Protein AF-A0A3C1GS91-F1 (afdb_monomer)

Solvent-accessible surface area (backbone atoms only — not comparable to full-atom values): 4144 Å² total; per-residue (Å²): 138,90,81,80,84,85,70,88,78,77,70,75,79,72,59,65,45,78,46,76,49,73,46,85,103,46,96,57,68,50,74,50,72,47,72,52,45,66,51,53,56,60,55,65,76,48,97,63,56,70,71,54,49,51,54,53,54,68,72,72,111

Foldseek 3Di:
DDDDDPDPPPPPPQDWDKDKDDDPPDPDIDIDTDDDNVLVVVCVVDVDDPVVSVVVVVVVD

Nearest PDB structures (foldseek):
  8qma-assembly1_F  TM=1.944E-01  e=9.295E+00  Sinapis alba

pLDDT: mean 75.17, std 15.86, range [40.62, 92.0]

Mean predicted aligned error: 11.55 Å

Radius of gyration: 17.3 Å; Cα contacts (8 Å, |Δi|>4): 44; chains: 1; bounding box: 41×30×46 Å

Sequence (61 aa):
MQTDQLQPSDKASGNDVRQRFFIEDSPVRGDVVRLSRSYASTIAQKPYPEAIKRLLGEMLT

Structure (mmCIF, N/CA/C/O backbone):
data_AF-A0A3C1GS91-F1
#
_entry.id   AF-A0A3C1GS91-F1
#
loop_
_atom_site.group_PDB
_atom_site.id
_atom_site.type_symbol
_atom_site.label_atom_id
_atom_site.label_alt_id
_atom_site.label_comp_id
_atom_site.label_asym_id
_atom_site.label_entity_id
_atom_site.label_seq_id
_atom_site.pdbx_PDB_ins_code
_atom_site.Cartn_x
_atom_site.Cartn_y
_atom_site.Cartn_z
_atom_site.occupancy
_atom_site.B_iso_or_equiv
_atom_site.auth_seq_id
_atom_site.auth_comp_id
_atom_site.auth_asym_id
_atom_site.auth_atom_id
_atom_site.pdbx_PDB_model_num
ATOM 1 N N . MET A 1 1 ? -27.455 -20.304 -31.352 1.00 48.53 1 MET A N 1
ATOM 2 C CA . MET A 1 1 ? -26.064 -19.952 -31.699 1.00 48.53 1 MET A CA 1
ATOM 3 C C . MET A 1 1 ? -25.627 -18.867 -30.735 1.00 48.53 1 MET A C 1
ATOM 5 O O . MET A 1 1 ? -26.198 -17.787 -30.743 1.00 48.53 1 MET A O 1
ATOM 9 N N . GLN A 1 2 ? -24.755 -19.252 -29.811 1.00 46.12 2 GLN A N 1
ATOM 10 C CA . GLN A 1 2 ? -24.255 -18.498 -28.666 1.00 46.12 2 GLN A CA 1
ATOM 11 C C . GLN A 1 2 ? -23.162 -17.526 -29.136 1.00 46.12 2 GLN A C 1
ATOM 13 O O . GLN A 1 2 ? -22.235 -17.983 -29.796 1.00 46.12 2 GLN A O 1
ATOM 18 N N . THR A 1 3 ? -23.217 -16.245 -28.774 1.00 45.22 3 THR A N 1
ATOM 19 C CA . THR A 1 3 ? -22.041 -15.359 -28.844 1.00 45.22 3 THR A CA 1
ATOM 20 C C . THR A 1 3 ? -22.020 -14.433 -27.633 1.00 45.22 3 THR A C 1
ATOM 22 O O . THR A 1 3 ? -22.823 -13.510 -27.527 1.00 45.22 3 THR A O 1
ATOM 25 N N . ASP A 1 4 ? -21.125 -14.794 -26.714 1.00 43.66 4 ASP A N 1
ATOM 26 C CA . ASP A 1 4 ? -20.395 -13.982 -25.739 1.00 43.66 4 ASP A CA 1
ATOM 27 C C . ASP A 1 4 ? -21.116 -12.831 -25.030 1.00 43.66 4 ASP A C 1
ATOM 29 O O . ASP A 1 4 ? -21.079 -11.668 -25.426 1.00 43.66 4 ASP A O 1
ATOM 33 N N . GLN A 1 5 ? -21.649 -13.160 -23.853 1.00 45.44 5 GLN A N 1
ATOM 34 C CA . GLN A 1 5 ? -21.704 -12.212 -22.749 1.00 45.44 5 GLN A CA 1
ATOM 35 C C . GLN A 1 5 ? -20.293 -12.071 -22.160 1.00 45.44 5 GLN A C 1
ATOM 37 O O . GLN A 1 5 ? -19.877 -12.890 -21.343 1.00 45.44 5 GLN A O 1
ATOM 42 N N . LEU A 1 6 ? -19.571 -11.014 -22.528 1.00 47.19 6 LEU A N 1
ATOM 43 C CA . LEU A 1 6 ? -18.418 -10.549 -21.755 1.00 47.19 6 LEU A CA 1
ATOM 44 C C . LEU A 1 6 ? -18.929 -9.913 -20.455 1.00 47.19 6 LEU A C 1
ATOM 46 O O . LEU A 1 6 ? -19.165 -8.711 -20.368 1.00 47.19 6 LEU A O 1
ATOM 50 N N . GLN A 1 7 ? -19.143 -10.753 -19.443 1.00 49.06 7 GLN A N 1
ATOM 51 C CA . GLN A 1 7 ? -19.212 -10.321 -18.051 1.00 49.06 7 GLN A CA 1
ATOM 52 C C . GLN A 1 7 ? -17.777 -10.044 -17.585 1.00 49.06 7 GLN A C 1
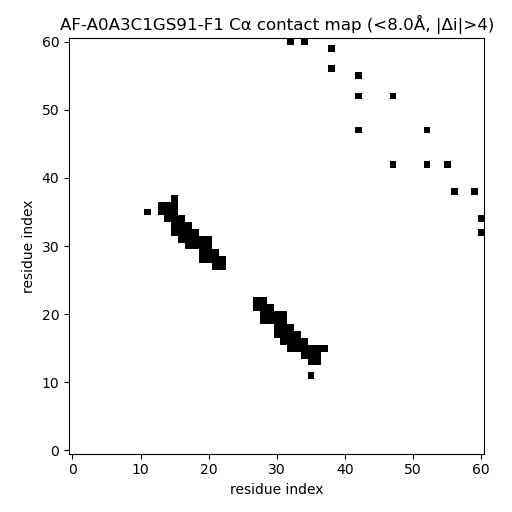ATOM 54 O O . GLN A 1 7 ? -16.972 -10.977 -17.578 1.00 49.06 7 GLN A O 1
ATOM 59 N N . PRO A 1 8 ? -17.422 -8.824 -17.147 1.00 40.62 8 PRO A N 1
ATOM 60 C CA . PRO A 1 8 ? -16.203 -8.631 -16.381 1.00 40.62 8 PRO A CA 1
ATOM 61 C C . PRO A 1 8 ? -16.458 -9.175 -14.972 1.00 40.62 8 PRO A C 1
ATOM 63 O O . PRO A 1 8 ? -16.764 -8.441 -14.034 1.00 40.62 8 PRO A O 1
ATOM 66 N N . SER A 1 9 ? -16.378 -10.496 -14.813 1.00 44.06 9 SER A N 1
ATOM 67 C CA . SER A 1 9 ? -16.302 -11.132 -13.503 1.00 44.06 9 SER A CA 1
ATOM 68 C C . SER A 1 9 ? -14.875 -11.031 -12.963 1.00 44.06 9 SER A C 1
ATOM 70 O O . SER A 1 9 ? -14.272 -12.043 -12.614 1.00 44.06 9 SER A O 1
ATOM 72 N N . ASP A 1 10 ? -14.336 -9.817 -12.850 1.00 49.12 10 ASP A N 1
ATOM 73 C CA . ASP A 1 10 ? -13.123 -9.569 -12.070 1.00 49.12 10 ASP A CA 1
ATOM 74 C C . ASP A 1 10 ? -13.507 -9.508 -10.591 1.00 49.12 10 ASP A C 1
ATOM 76 O O . ASP A 1 10 ? -13.433 -8.485 -9.907 1.00 49.12 10 ASP A O 1
ATOM 80 N N . LYS A 1 11 ? -13.948 -10.656 -10.064 1.00 48.50 11 LYS A N 1
ATOM 81 C CA . LYS A 1 11 ? -13.889 -10.886 -8.627 1.00 48.50 11 LYS A CA 1
ATOM 82 C C . LYS A 1 11 ? -12.412 -10.924 -8.270 1.00 48.50 11 LYS A C 1
ATOM 84 O O . LYS A 1 11 ? -11.752 -11.932 -8.499 1.00 48.50 11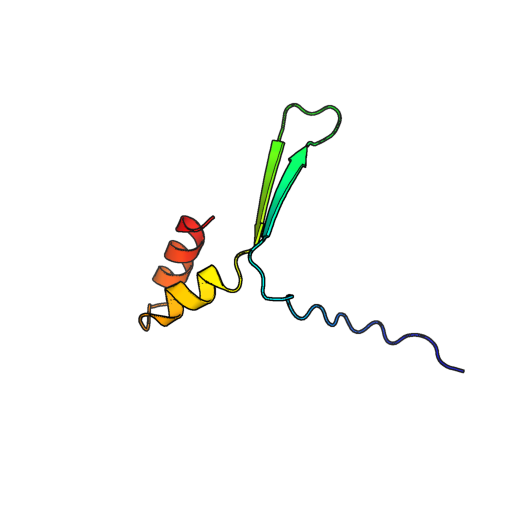 LYS A O 1
ATOM 89 N N . ALA A 1 12 ? -11.919 -9.801 -7.748 1.00 50.25 12 ALA A N 1
ATOM 90 C CA . ALA A 1 12 ? -10.592 -9.644 -7.175 1.00 50.25 12 ALA A CA 1
ATOM 91 C C . ALA A 1 12 ? -10.179 -10.934 -6.457 1.00 50.25 12 ALA A C 1
ATOM 93 O O . ALA A 1 12 ? -10.735 -11.292 -5.417 1.00 50.25 12 ALA A O 1
ATOM 94 N N . SER A 1 13 ? -9.237 -11.659 -7.054 1.00 50.69 13 SER A N 1
ATOM 95 C CA . SER A 1 13 ? -8.735 -12.937 -6.569 1.00 50.69 13 SER A CA 1
ATOM 96 C C . SER A 1 13 ? -7.860 -12.721 -5.329 1.00 50.69 13 SER A C 1
ATOM 98 O O . SER A 1 13 ? -6.646 -12.843 -5.424 1.00 50.69 13 SER A O 1
ATOM 100 N N . GLY A 1 14 ? -8.474 -12.314 -4.210 1.00 59.56 14 GLY A N 1
ATOM 101 C CA . GLY A 1 14 ? -8.091 -12.457 -2.792 1.00 59.56 14 GLY A CA 1
ATOM 102 C C . GLY A 1 14 ? -6.681 -12.111 -2.292 1.00 59.56 14 GLY A C 1
ATOM 103 O O . GLY A 1 14 ? -6.475 -12.118 -1.080 1.00 59.56 14 GLY A O 1
ATOM 104 N N . ASN A 1 15 ? -5.724 -11.824 -3.165 1.00 71.88 15 ASN A N 1
ATOM 105 C CA . ASN A 1 15 ? -4.305 -11.821 -2.857 1.00 71.88 15 ASN A CA 1
ATOM 106 C C . ASN A 1 15 ? -3.726 -10.428 -3.056 1.00 71.88 15 ASN A C 1
ATOM 108 O O . ASN A 1 15 ? -3.984 -9.757 -4.062 1.00 71.88 15 ASN A O 1
ATOM 112 N N . ASP A 1 16 ? -2.914 -10.033 -2.085 1.00 79.75 16 ASP A N 1
ATOM 113 C CA . ASP A 1 16 ? -2.109 -8.830 -2.167 1.00 79.75 16 ASP A CA 1
ATOM 114 C C . ASP A 1 16 ? -0.974 -9.081 -3.166 1.00 79.75 16 ASP A C 1
ATOM 116 O O . ASP A 1 16 ? -0.281 -10.098 -3.094 1.00 79.75 16 ASP A O 1
ATOM 120 N N . VAL A 1 17 ? -0.822 -8.191 -4.144 1.00 83.81 17 VAL A N 1
ATOM 121 C CA . VAL A 1 17 ? 0.147 -8.342 -5.236 1.00 83.81 17 VAL A CA 1
ATOM 122 C C . VAL A 1 17 ? 1.006 -7.094 -5.313 1.00 83.81 17 VAL A C 1
ATOM 124 O O . VAL A 1 17 ? 0.494 -5.978 -5.270 1.00 83.81 17 VAL A O 1
ATOM 127 N N . ARG A 1 18 ? 2.313 -7.289 -5.483 1.00 86.31 18 ARG A N 1
ATOM 128 C CA . ARG A 1 18 ? 3.258 -6.234 -5.839 1.00 86.31 18 ARG A CA 1
ATOM 129 C C . ARG A 1 18 ? 3.993 -6.640 -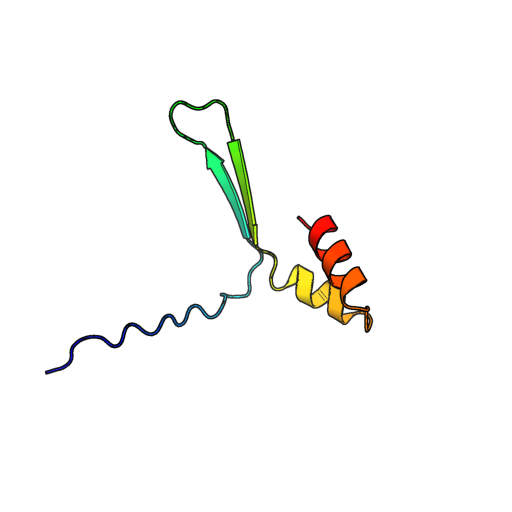7.103 1.00 86.31 18 ARG A C 1
ATOM 131 O O . ARG A 1 18 ? 4.702 -7.642 -7.111 1.00 86.31 18 ARG A O 1
ATOM 138 N N . GLN A 1 19 ? 3.826 -5.856 -8.156 1.00 88.38 19 GLN A N 1
ATOM 139 C CA . GLN A 1 19 ? 4.475 -6.066 -9.441 1.00 88.38 19 GLN A CA 1
ATOM 140 C C . GLN A 1 19 ? 5.424 -4.911 -9.717 1.00 88.38 19 GLN A C 1
ATOM 142 O O . GLN A 1 19 ? 5.021 -3.755 -9.665 1.00 88.38 19 GLN A O 1
ATOM 147 N N . ARG A 1 20 ? 6.675 -5.226 -10.043 1.00 91.56 20 ARG A N 1
ATOM 148 C CA . ARG A 1 20 ? 7.633 -4.236 -10.535 1.00 91.56 20 ARG A CA 1
ATOM 149 C C . ARG A 1 20 ? 7.607 -4.224 -12.052 1.00 91.56 20 ARG A C 1
ATOM 151 O O . ARG A 1 20 ? 7.468 -5.282 -12.664 1.00 91.56 20 ARG A O 1
ATOM 158 N N . PHE A 1 21 ? 7.767 -3.057 -12.653 1.00 90.62 21 PHE A N 1
ATOM 159 C CA . PHE A 1 21 ? 7.866 -2.915 -14.095 1.00 90.62 21 PHE A CA 1
ATOM 160 C C . PHE A 1 21 ? 8.986 -1.955 -14.481 1.00 90.62 21 PHE A C 1
ATOM 162 O O . PHE A 1 21 ? 9.416 -1.088 -13.715 1.00 90.62 21 PHE A O 1
ATOM 169 N N . PHE A 1 22 ? 9.442 -2.141 -15.710 1.00 90.56 22 PHE A N 1
ATOM 170 C CA . PHE A 1 22 ? 10.430 -1.309 -16.366 1.00 90.56 22 PHE A CA 1
ATOM 171 C C . PHE A 1 22 ? 9.777 -0.767 -17.625 1.00 90.56 22 PHE A C 1
ATOM 173 O O . PHE A 1 22 ? 9.066 -1.501 -18.314 1.00 90.56 22 PHE A O 1
ATOM 180 N N . ILE A 1 23 ? 9.986 0.513 -17.892 1.00 90.25 23 ILE A N 1
ATOM 181 C CA . ILE A 1 23 ? 9.580 1.111 -19.155 1.00 90.25 23 ILE A CA 1
ATOM 182 C C . ILE A 1 23 ? 10.778 0.966 -20.090 1.00 90.25 23 ILE A C 1
ATOM 184 O O . ILE A 1 23 ? 11.881 1.397 -19.750 1.00 90.25 23 ILE A O 1
ATOM 188 N N . GLU A 1 24 ? 10.575 0.308 -21.227 1.00 92.00 24 GLU A N 1
ATOM 189 C CA . GLU A 1 24 ? 11.619 0.157 -22.240 1.00 92.00 24 GLU A CA 1
ATOM 190 C C . GLU A 1 24 ? 12.116 1.539 -22.695 1.00 92.00 24 GLU A C 1
ATOM 192 O O . GLU A 1 24 ? 11.339 2.493 -22.765 1.00 92.00 24 GLU A O 1
ATOM 197 N N . ASP A 1 25 ? 13.428 1.663 -22.898 1.00 91.00 25 ASP A N 1
ATOM 198 C CA . ASP A 1 25 ? 14.118 2.916 -23.241 1.00 91.00 25 ASP A CA 1
ATOM 199 C C . ASP A 1 25 ? 13.907 4.090 -22.267 1.00 91.00 25 ASP A C 1
ATOM 201 O O . ASP A 1 25 ? 14.147 5.253 -22.597 1.00 91.00 25 ASP A O 1
ATOM 205 N N . SER A 1 26 ? 13.512 3.803 -21.025 1.00 88.88 26 SER A N 1
ATOM 206 C CA . SER A 1 26 ? 13.347 4.806 -19.979 1.00 88.88 26 SER A CA 1
ATOM 207 C C . SER A 1 26 ? 14.096 4.409 -18.706 1.00 88.88 26 SER A C 1
ATOM 209 O O . SER A 1 26 ? 14.066 3.250 -18.287 1.00 88.88 26 SER A O 1
ATOM 211 N N . PRO A 1 27 ? 14.747 5.364 -18.016 1.00 86.38 27 PRO A N 1
ATOM 212 C CA . PRO A 1 27 ? 15.363 5.095 -16.720 1.00 86.38 27 PRO A CA 1
ATOM 213 C C . PRO A 1 27 ? 14.320 4.882 -15.608 1.00 86.38 27 PRO A C 1
ATOM 215 O O .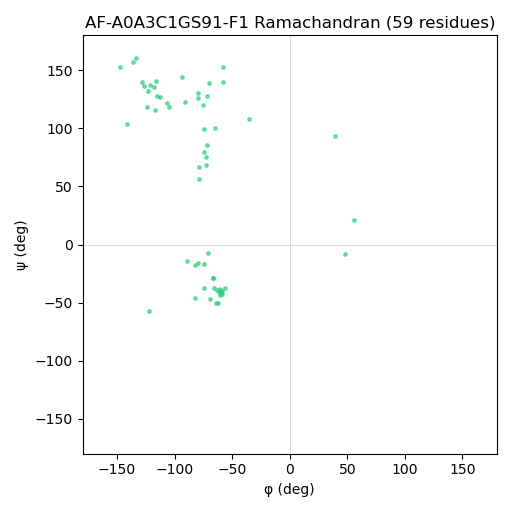 PRO A 1 27 ? 14.681 4.536 -14.482 1.00 86.38 27 PRO A O 1
ATOM 218 N N . VAL A 1 28 ? 13.034 5.110 -15.896 1.00 85.94 28 VAL A N 1
ATOM 219 C CA . VAL A 1 28 ? 11.953 5.036 -14.917 1.00 85.94 28 VAL A CA 1
ATOM 220 C C . VAL A 1 28 ? 11.557 3.583 -14.667 1.00 85.94 28 VAL A C 1
ATOM 222 O O . VAL A 1 28 ? 11.209 2.826 -15.574 1.00 85.94 28 VAL A O 1
ATOM 225 N N . ARG A 1 29 ? 11.570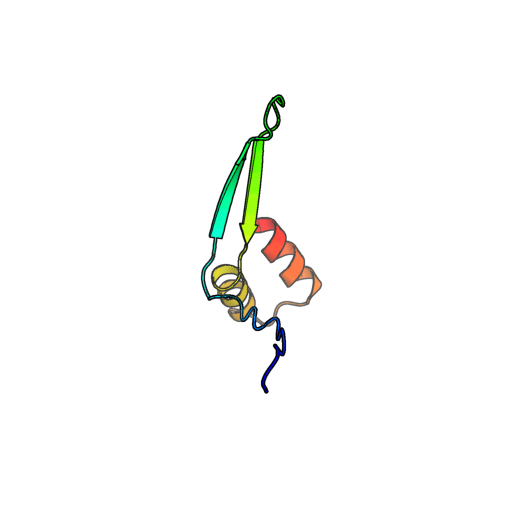 3.215 -13.388 1.00 89.94 29 ARG A N 1
ATOM 226 C CA . ARG A 1 29 ? 11.064 1.943 -12.869 1.00 89.94 29 ARG A CA 1
ATOM 227 C C . ARG A 1 29 ? 9.895 2.252 -11.954 1.00 89.94 29 ARG A C 1
ATOM 229 O O . ARG A 1 29 ? 9.951 3.231 -11.211 1.00 89.94 29 ARG A O 1
ATOM 236 N N . GLY A 1 30 ? 8.861 1.429 -12.004 1.00 89.81 30 GLY A N 1
ATOM 237 C CA . GLY A 1 30 ? 7.685 1.608 -11.167 1.00 89.81 30 GLY A CA 1
ATOM 238 C C . GLY A 1 30 ? 7.249 0.309 -10.516 1.00 89.81 30 GLY A C 1
ATOM 239 O O . GLY A 1 30 ? 7.577 -0.782 -10.981 1.00 89.81 30 GLY A O 1
ATOM 240 N N . ASP A 1 31 ? 6.474 0.455 -9.448 1.00 89.69 31 ASP A N 1
ATOM 241 C CA . ASP A 1 31 ? 5.860 -0.646 -8.724 1.00 89.69 31 ASP A CA 1
ATOM 242 C C . ASP A 1 31 ? 4.341 -0.426 -8.707 1.00 89.69 31 ASP A C 1
ATOM 244 O O . ASP A 1 31 ? 3.863 0.662 -8.392 1.00 89.69 31 ASP A O 1
ATOM 248 N N . VAL A 1 32 ? 3.576 -1.465 -9.036 1.00 86.81 32 VAL A N 1
ATOM 249 C CA . VAL A 1 32 ? 2.121 -1.511 -8.872 1.00 86.81 32 VAL A CA 1
ATOM 250 C C . VAL A 1 32 ? 1.818 -2.405 -7.681 1.00 86.81 32 VAL A C 1
ATOM 252 O O . VAL A 1 32 ? 2.145 -3.594 -7.691 1.00 86.81 32 VAL A O 1
ATOM 255 N N . VAL A 1 33 ? 1.192 -1.835 -6.653 1.00 84.75 33 VAL A N 1
ATOM 256 C CA . VAL A 1 33 ? 0.778 -2.557 -5.447 1.00 84.75 33 VAL A CA 1
ATOM 257 C C . VAL A 1 33 ? -0.743 -2.603 -5.398 1.00 84.75 33 VAL A C 1
ATOM 259 O O . VAL A 1 33 ? -1.411 -1.575 -5.475 1.00 84.75 33 VAL A O 1
ATOM 262 N N . ARG A 1 34 ? -1.300 -3.804 -5.250 1.00 83.56 34 ARG A N 1
ATOM 263 C CA . ARG A 1 34 ? -2.717 -4.025 -4.971 1.00 83.56 34 ARG A CA 1
ATOM 264 C C . ARG A 1 34 ? -2.841 -4.691 -3.615 1.00 83.56 34 ARG A C 1
ATOM 266 O O . ARG A 1 34 ? -2.416 -5.831 -3.447 1.00 83.56 34 ARG A O 1
ATOM 273 N N . LEU A 1 35 ? -3.469 -3.988 -2.681 1.00 80.31 35 LEU A N 1
ATOM 274 C CA . LEU A 1 35 ? -3.814 -4.508 -1.367 1.00 80.31 35 LEU A CA 1
ATOM 275 C C . LEU A 1 35 ? -5.317 -4.753 -1.327 1.00 80.31 35 LEU A C 1
ATOM 277 O O . LEU A 1 35 ? -6.116 -3.854 -1.568 1.00 80.31 35 LEU A O 1
ATOM 281 N N . SER A 1 36 ? -5.707 -5.987 -1.055 1.00 78.12 36 SER A N 1
ATOM 282 C CA . SER A 1 36 ? -7.101 -6.398 -0.921 1.00 78.12 36 SER A CA 1
ATOM 283 C C . SER A 1 36 ? -7.329 -7.004 0.457 1.00 78.12 36 SER A C 1
ATOM 285 O O . SER A 1 36 ? -8.122 -6.479 1.236 1.00 78.12 36 SER A O 1
ATOM 287 N N . ARG A 1 37 ? -6.587 -8.055 0.815 1.00 77.19 37 ARG A N 1
ATOM 288 C CA . ARG A 1 37 ? -6.779 -8.767 2.083 1.00 77.19 37 ARG A CA 1
ATOM 289 C C .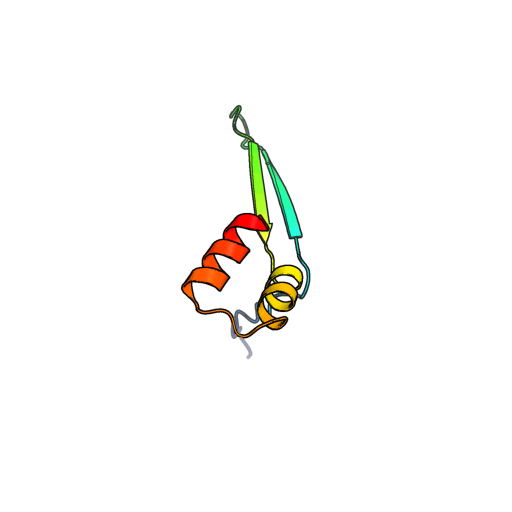 ARG A 1 37 ? -6.073 -8.070 3.239 1.00 77.19 37 ARG A C 1
ATOM 291 O O . ARG A 1 37 ? -6.699 -7.875 4.281 1.00 77.19 37 ARG A O 1
ATOM 298 N N . SER A 1 38 ? -4.815 -7.662 3.061 1.00 75.69 38 SER A N 1
ATOM 299 C CA . SER A 1 38 ? -4.061 -6.975 4.120 1.00 75.69 38 SER A CA 1
ATOM 300 C C . SER A 1 38 ? -4.738 -5.667 4.524 1.00 75.69 38 SER A C 1
ATOM 302 O O . SER A 1 38 ? -4.949 -5.426 5.711 1.00 75.69 38 SER A O 1
ATOM 304 N N . TYR A 1 39 ? -5.196 -4.880 3.548 1.00 80.31 39 TYR A N 1
ATOM 305 C CA . TYR A 1 39 ? -5.935 -3.646 3.813 1.00 80.31 39 TYR A CA 1
ATOM 306 C C . TYR A 1 39 ? -7.252 -3.902 4.562 1.00 80.31 39 TYR A C 1
ATOM 308 O O . TYR A 1 39 ? -7.477 -3.311 5.620 1.00 80.31 39 TYR A O 1
ATOM 316 N N . ALA A 1 40 ? -8.080 -4.834 4.069 1.00 79.56 40 ALA A N 1
ATOM 317 C CA . ALA A 1 40 ? -9.352 -5.187 4.700 1.00 79.56 40 ALA A CA 1
ATOM 318 C C . ALA A 1 40 ? -9.168 -5.683 6.143 1.00 79.56 40 ALA A C 1
ATOM 320 O O . ALA A 1 40 ? -9.932 -5.304 7.028 1.00 79.56 40 ALA A O 1
ATOM 321 N N . SER A 1 41 ? -8.130 -6.486 6.398 1.00 78.44 41 SER A N 1
ATOM 322 C CA . SER A 1 41 ? -7.828 -6.989 7.740 1.00 78.44 41 SER A CA 1
ATOM 323 C C . SER A 1 41 ? -7.419 -5.875 8.710 1.00 78.44 41 SER A C 1
ATOM 325 O O . SER A 1 41 ? -7.834 -5.892 9.864 1.00 78.44 41 SER A O 1
ATOM 327 N N . THR A 1 42 ? -6.672 -4.869 8.245 1.00 81.62 42 THR A N 1
ATOM 328 C CA . THR A 1 42 ? -6.221 -3.734 9.063 1.00 81.62 42 THR A CA 1
ATOM 329 C C . THR A 1 42 ? -7.381 -2.827 9.460 1.00 81.62 42 THR A C 1
ATOM 331 O O . THR A 1 42 ? -7.536 -2.498 10.636 1.00 81.62 42 THR A O 1
ATOM 334 N N . ILE A 1 43 ? -8.248 -2.465 8.510 1.00 84.19 43 ILE A N 1
ATOM 335 C CA . ILE A 1 43 ? -9.389 -1.581 8.798 1.00 84.19 43 ILE A CA 1
ATOM 336 C C . ILE A 1 43 ? -10.519 -2.279 9.563 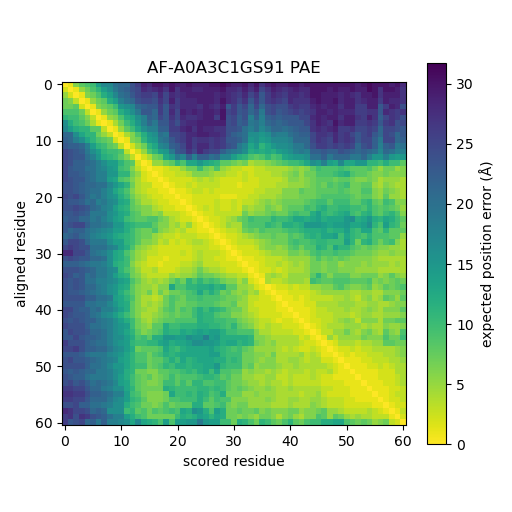1.00 84.19 43 ILE A C 1
ATOM 338 O O . ILE A 1 43 ? -11.368 -1.596 10.124 1.00 84.19 43 ILE A O 1
ATOM 342 N N . ALA A 1 44 ? -10.550 -3.615 9.592 1.00 82.81 44 ALA A N 1
ATOM 343 C CA . ALA A 1 44 ? -11.550 -4.384 10.333 1.00 82.81 44 ALA A CA 1
ATOM 344 C C . ALA A 1 44 ? -11.250 -4.479 11.839 1.00 82.81 44 ALA A C 1
ATOM 346 O O . ALA A 1 44 ? -12.144 -4.812 12.614 1.00 82.81 44 ALA A O 1
ATOM 347 N N . GLN A 1 45 ? -10.020 -4.173 12.273 1.00 82.62 45 GLN A N 1
ATOM 348 C CA . GLN A 1 45 ? -9.637 -4.263 13.688 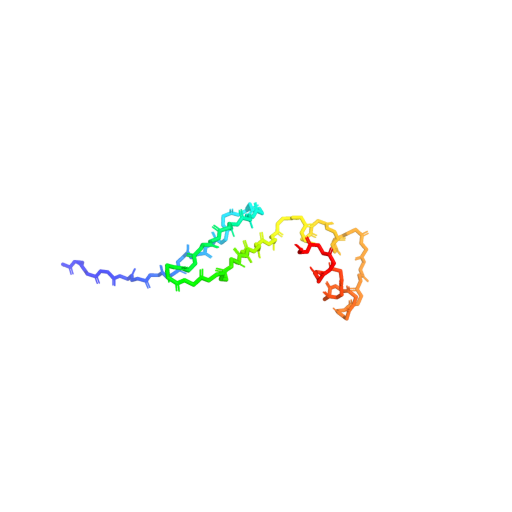1.00 82.62 45 GLN A CA 1
ATOM 349 C C . GLN A 1 45 ? -10.372 -3.247 14.571 1.00 82.62 45 GLN A C 1
ATOM 351 O O . GLN A 1 45 ? -10.583 -3.506 15.755 1.00 82.62 45 GLN A O 1
ATOM 356 N N . LYS A 1 46 ? -10.765 -2.093 14.015 1.00 82.69 46 LYS A N 1
ATOM 357 C CA . LYS A 1 46 ? -11.559 -1.063 14.701 1.00 82.69 46 LYS A CA 1
ATOM 358 C C . LYS A 1 46 ? -12.479 -0.351 13.709 1.00 82.69 46 LYS A C 1
ATOM 360 O O . LYS A 1 46 ? -12.123 -0.238 12.539 1.00 82.69 46 LYS A O 1
ATOM 365 N N . PRO A 1 47 ? -13.624 0.200 14.149 1.00 80.69 47 PRO A N 1
ATOM 366 C CA . PRO A 1 47 ? -14.480 1.019 13.295 1.00 80.69 47 PRO A CA 1
ATOM 367 C C . PRO A 1 47 ? -13.833 2.392 13.042 1.00 80.69 47 PRO A C 1
ATOM 369 O O . PRO A 1 47 ? -14.206 3.400 13.638 1.00 80.69 47 PRO A O 1
ATOM 372 N N . TYR A 1 48 ? -12.820 2.428 12.177 1.00 84.00 48 TYR A N 1
ATOM 373 C CA . TYR A 1 48 ? -12.133 3.659 11.803 1.00 84.00 48 TYR A CA 1
ATOM 374 C C . TYR A 1 48 ? -13.046 4.559 10.950 1.00 84.00 48 TYR A C 1
ATOM 376 O O . TYR A 1 48 ? -13.718 4.062 10.042 1.00 84.00 48 TYR A O 1
ATOM 384 N N . PRO A 1 49 ? -13.053 5.883 11.176 1.00 87.38 49 PRO A N 1
ATOM 385 C CA . PRO A 1 49 ? -13.642 6.840 10.246 1.00 87.38 49 PRO A CA 1
ATOM 386 C C . PRO A 1 49 ? -12.998 6.748 8.858 1.00 87.38 49 PRO A C 1
ATOM 388 O O . PRO A 1 49 ? -11.821 6.409 8.728 1.00 87.38 49 PRO A O 1
ATOM 391 N N . GLU A 1 50 ? -13.751 7.105 7.818 1.00 83.62 50 GLU A N 1
ATOM 392 C CA . GLU A 1 50 ? -13.332 6.958 6.416 1.00 83.62 50 GLU A CA 1
ATOM 393 C C . GLU A 1 50 ? -12.003 7.665 6.097 1.00 83.62 50 GLU A C 1
ATOM 395 O O . GLU A 1 50 ? -11.155 7.117 5.396 1.00 83.62 50 GLU A O 1
ATOM 400 N N . ALA A 1 51 ? -11.768 8.840 6.688 1.00 84.94 51 ALA A N 1
ATOM 401 C CA . ALA A 1 51 ? -10.507 9.569 6.544 1.00 84.94 51 ALA A CA 1
ATOM 402 C C . ALA A 1 51 ? -9.298 8.770 7.066 1.00 84.94 51 ALA A C 1
ATOM 404 O O . ALA A 1 51 ? -8.239 8.768 6.445 1.00 84.94 51 ALA A O 1
ATOM 405 N N . ILE A 1 52 ? -9.466 8.039 8.174 1.00 81.88 52 ILE A N 1
ATOM 406 C CA . ILE A 1 52 ? -8.397 7.226 8.766 1.00 81.88 52 ILE A CA 1
ATOM 407 C C . ILE A 1 52 ? -8.168 5.959 7.940 1.00 81.88 52 ILE A C 1
ATOM 409 O O . ILE A 1 52 ? -7.025 5.565 7.741 1.00 81.88 52 ILE A O 1
ATOM 413 N N . LYS A 1 53 ? -9.224 5.341 7.398 1.00 81.94 53 LYS A N 1
ATOM 414 C CA . LYS A 1 53 ? -9.076 4.187 6.497 1.00 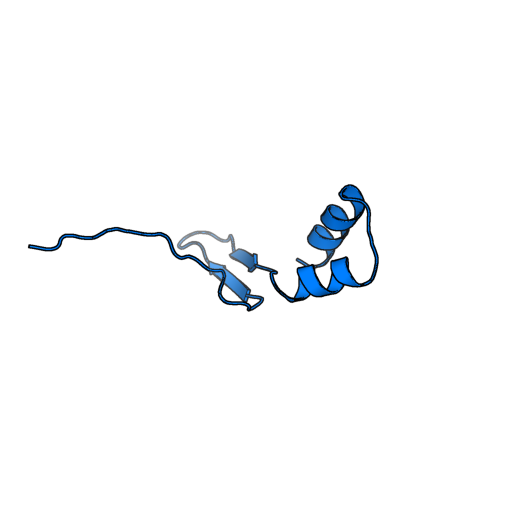81.94 53 LYS A CA 1
ATOM 415 C C . LYS A 1 53 ? -8.251 4.531 5.258 1.00 81.94 53 LYS A C 1
ATOM 417 O O . LYS A 1 53 ? -7.437 3.713 4.837 1.00 81.94 53 LYS A O 1
ATOM 422 N N . ARG A 1 54 ? -8.454 5.719 4.681 1.00 81.81 54 ARG A N 1
ATOM 423 C CA . ARG A 1 54 ? -7.674 6.200 3.530 1.00 81.81 54 ARG A CA 1
ATOM 424 C C . ARG A 1 54 ? -6.208 6.390 3.894 1.00 81.81 54 ARG A C 1
ATOM 426 O O . ARG A 1 54 ? -5.356 5.794 3.247 1.00 81.81 54 ARG A O 1
ATOM 433 N N . LEU A 1 55 ? -5.944 7.093 4.996 1.00 83.69 55 LEU A N 1
ATOM 434 C CA . LEU A 1 55 ? -4.584 7.317 5.486 1.00 83.69 55 LEU A CA 1
ATOM 435 C C . LEU A 1 55 ? -3.852 6.000 5.785 1.00 83.69 55 LEU A C 1
ATOM 437 O O . LEU A 1 55 ? -2.700 5.827 5.411 1.00 83.69 55 LEU A O 1
ATOM 441 N N . LEU A 1 56 ? -4.531 5.035 6.413 1.00 80.81 56 LEU A N 1
ATOM 442 C CA . LEU A 1 56 ? -3.965 3.706 6.647 1.00 80.81 56 LEU A CA 1
ATOM 443 C C . LEU A 1 56 ? -3.663 2.984 5.328 1.00 80.81 56 LEU A C 1
ATOM 445 O O . LEU A 1 56 ? -2.629 2.341 5.220 1.00 80.81 56 LEU A O 1
ATOM 449 N N . GLY A 1 57 ? -4.522 3.109 4.315 1.00 79.25 57 GLY A N 1
ATOM 450 C CA . GLY A 1 57 ? -4.286 2.523 2.993 1.00 79.25 57 GLY A CA 1
ATOM 451 C C . GLY A 1 57 ? -3.030 3.071 2.321 1.00 79.25 57 GLY A C 1
ATOM 452 O O . GLY A 1 57 ? -2.255 2.295 1.773 1.00 79.25 57 GLY A O 1
ATOM 453 N N . GLU A 1 58 ? -2.802 4.378 2.441 1.00 80.44 58 GLU A N 1
ATOM 454 C CA . GLU A 1 58 ? -1.614 5.065 1.918 1.00 80.44 58 GLU A CA 1
ATOM 455 C C . GLU A 1 58 ? -0.317 4.643 2.627 1.00 80.44 58 GLU A C 1
ATOM 457 O O . GLU A 1 58 ? 0.746 4.654 2.019 1.00 80.44 58 GLU A O 1
ATOM 462 N N . MET A 1 59 ? -0.378 4.238 3.900 1.00 81.25 59 MET A N 1
ATOM 463 C CA . MET A 1 59 ? 0.806 3.776 4.640 1.00 81.25 59 MET A CA 1
ATOM 464 C C . MET A 1 59 ? 1.177 2.311 4.373 1.00 81.25 59 MET A C 1
ATOM 466 O O . MET A 1 59 ? 2.281 1.897 4.722 1.00 81.25 59 MET A O 1
ATOM 470 N N . LEU A 1 60 ? 0.263 1.505 3.820 1.00 75.38 60 LEU A N 1
ATOM 471 C CA . LEU A 1 60 ? 0.512 0.082 3.558 1.00 75.38 60 LEU A CA 1
ATOM 472 C C . LEU A 1 60 ? 1.133 -0.192 2.170 1.00 75.38 60 LEU A C 1
ATOM 474 O O . LEU A 1 60 ? 1.579 -1.319 1.938 1.00 75.38 60 LEU A O 1
ATOM 478 N N . THR A 1 61 ? 1.128 0.782 1.254 1.00 64.56 61 THR A N 1
ATOM 479 C CA . THR A 1 61 ? 1.708 0.684 -0.104 1.00 64.56 61 THR A CA 1
ATOM 480 C C . THR A 1 61 ? 3.212 0.913 -0.119 1.00 64.56 61 THR A C 1
ATOM 482 O O . THR A 1 61 ? 3.914 0.136 -0.810 1.00 64.56 61 THR A O 1
#

Secondary structure (DSSP, 8-state):
-------------S--EEEEEE-TT-S-EEEEEE-SHHHHHHHHTTT--HHHHHHHHHHH-